Protein AF-A0AAU6CZK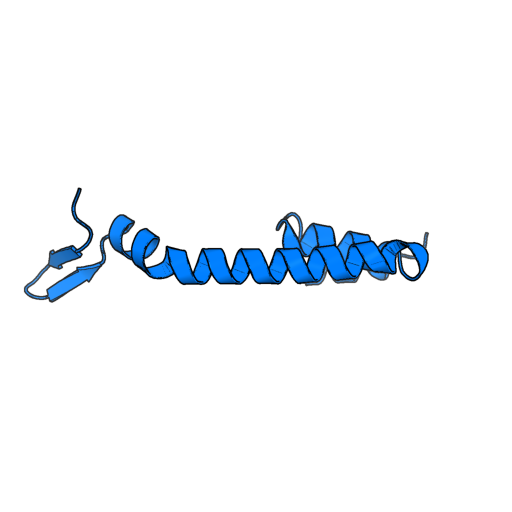1-F1 (afdb_monomer)

Mean predicted aligned error: 6.64 Å

Secondary structure (DSSP, 8-state):
--SEEEETTEEEE-HHHHHHHHHHHHHHHHHHHHHHHHHHHHTTTT-HHHHHHHHHHHTTSS-HHHHHHHHH---

Structure (mmCIF, N/CA/C/O backbone):
data_AF-A0AAU6CZK1-F1
#
_entry.id   AF-A0AAU6CZK1-F1
#
loop_
_atom_site.group_PDB
_atom_site.id
_atom_site.type_symbol
_atom_site.label_atom_id
_atom_site.label_alt_id
_atom_site.label_c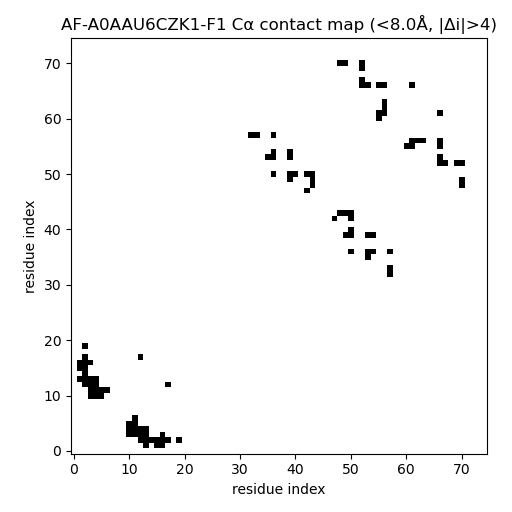omp_id
_atom_site.label_asym_id
_atom_site.label_entity_id
_atom_site.label_seq_id
_atom_site.pdbx_PDB_ins_code
_atom_site.Cartn_x
_atom_site.Cartn_y
_atom_site.Cartn_z
_atom_site.occupancy
_atom_site.B_iso_or_equiv
_atom_site.auth_seq_id
_atom_site.auth_comp_id
_atom_site.auth_asym_id
_atom_site.auth_atom_id
_atom_site.pdbx_PDB_model_num
ATOM 1 N N . MET A 1 1 ? -18.624 10.459 20.914 1.00 76.19 1 MET A N 1
ATOM 2 C CA . MET A 1 1 ? -18.417 9.139 20.274 1.00 76.19 1 MET A CA 1
ATOM 3 C C . MET A 1 1 ? -17.517 8.301 21.168 1.00 76.19 1 MET A C 1
ATOM 5 O O . MET A 1 1 ? -16.691 8.885 21.860 1.00 76.19 1 MET A O 1
ATOM 9 N N . LYS A 1 2 ? -17.699 6.978 21.203 1.00 89.31 2 LYS A N 1
ATOM 10 C CA . LYS A 1 2 ? -16.869 6.053 21.993 1.00 89.31 2 LYS A CA 1
ATOM 11 C C . LYS A 1 2 ? -15.971 5.254 21.046 1.00 89.31 2 LYS A C 1
ATOM 13 O O . LYS A 1 2 ? -16.384 5.004 19.923 1.00 89.31 2 LYS A O 1
ATOM 18 N N . LEU A 1 3 ? -14.763 4.902 21.489 1.00 92.56 3 LEU A N 1
ATOM 19 C CA . LEU A 1 3 ? -13.834 4.041 20.737 1.00 92.56 3 LEU A CA 1
ATOM 20 C C . LEU A 1 3 ? -13.994 2.565 21.117 1.00 92.56 3 LEU A C 1
ATOM 22 O O . LEU A 1 3 ? -13.767 1.678 20.301 1.00 92.56 3 LEU A O 1
ATOM 26 N N . ILE A 1 4 ? -14.414 2.312 22.352 1.00 93.75 4 ILE A N 1
ATOM 27 C CA . ILE A 1 4 ? -14.602 0.983 22.922 1.00 93.75 4 ILE A CA 1
ATOM 28 C C . ILE A 1 4 ? -15.997 0.951 23.547 1.00 93.75 4 ILE A C 1
ATOM 30 O O . ILE A 1 4 ? -16.444 1.948 24.129 1.00 93.75 4 ILE A O 1
ATOM 34 N N . GLU A 1 5 ? -16.674 -0.181 23.429 1.00 95.38 5 GLU A N 1
ATOM 35 C CA . GLU A 1 5 ? -17.950 -0.462 24.075 1.00 95.38 5 GLU A CA 1
ATOM 36 C C . GLU A 1 5 ? -17.875 -1.737 24.914 1.00 95.38 5 GLU A C 1
ATOM 38 O O . GLU A 1 5 ? -16.987 -2.565 24.726 1.00 95.38 5 GLU A O 1
ATOM 43 N N . LEU A 1 6 ? -18.777 -1.856 25.888 1.00 94.88 6 LEU A N 1
ATOM 44 C CA . LEU A 1 6 ? -18.909 -3.052 26.708 1.00 94.88 6 LEU A CA 1
ATOM 45 C C . LEU A 1 6 ? -20.120 -3.834 26.199 1.00 94.88 6 LEU A C 1
ATOM 47 O O . LEU A 1 6 ? -21.252 -3.386 26.382 1.00 94.88 6 LEU A O 1
ATOM 51 N N . THR A 1 7 ? -19.867 -4.990 25.601 1.00 91.50 7 THR A N 1
ATOM 52 C CA . THR A 1 7 ? -20.878 -5.872 25.011 1.00 91.50 7 THR A CA 1
ATOM 53 C C . THR A 1 7 ? -20.754 -7.235 25.679 1.00 91.50 7 THR A C 1
ATOM 55 O O . THR A 1 7 ? -19.674 -7.820 25.692 1.00 91.50 7 THR A O 1
ATOM 58 N N . ASP A 1 8 ? -21.828 -7.702 26.320 1.00 92.75 8 ASP A N 1
ATOM 59 C CA . ASP A 1 8 ? -21.872 -8.973 27.065 1.00 92.75 8 ASP A CA 1
ATOM 60 C C . ASP A 1 8 ? -20.706 -9.162 28.056 1.00 92.75 8 ASP A C 1
ATOM 62 O O . ASP A 1 8 ? -20.102 -10.227 28.173 1.00 92.75 8 ASP A O 1
ATOM 66 N N . GLY A 1 9 ? -20.347 -8.086 28.765 1.00 94.50 9 GLY A N 1
ATOM 67 C CA . GLY A 1 9 ? -19.243 -8.085 29.730 1.00 94.50 9 GLY A CA 1
ATOM 68 C C . GLY A 1 9 ? -17.840 -8.057 29.109 1.00 94.50 9 GLY A C 1
ATOM 69 O O . GLY A 1 9 ? -16.859 -8.051 29.848 1.00 94.50 9 GLY A O 1
ATOM 70 N N . SER A 1 10 ? -17.732 -7.987 27.781 1.00 92.19 10 SER A N 1
ATOM 71 C CA . SER A 1 10 ? -16.467 -7.894 27.045 1.00 92.19 10 SER A CA 1
ATOM 72 C C . SER A 1 10 ? -16.263 -6.502 26.451 1.00 92.19 10 SER A C 1
ATOM 74 O O . SER A 1 10 ? -17.203 -5.879 25.964 1.00 92.19 10 SER A O 1
ATOM 76 N N . LEU A 1 11 ? -15.025 -6.001 26.479 1.00 94.38 11 LEU A N 1
ATOM 77 C CA . LEU A 1 11 ? -14.666 -4.760 25.790 1.00 94.38 11 LEU A CA 1
ATOM 78 C C . LEU A 1 11 ? -14.458 -5.045 24.299 1.00 94.38 11 LEU A C 1
ATOM 80 O O . LEU A 1 11 ? -13.581 -5.827 23.937 1.00 94.38 11 LEU A O 1
ATOM 84 N N . VAL A 1 12 ? -15.240 -4.388 23.447 1.00 94.75 12 VAL A N 1
ATOM 85 C CA . VAL A 1 12 ? -15.184 -4.512 21.986 1.00 94.75 12 VAL A CA 1
ATOM 86 C C . VAL A 1 12 ? -14.786 -3.167 21.378 1.00 94.75 12 VAL A C 1
ATOM 88 O O . VAL A 1 12 ? -15.253 -2.109 21.808 1.00 94.75 12 VAL A O 1
ATOM 91 N N . LEU A 1 13 ? -13.893 -3.190 20.386 1.00 93.31 13 LEU A N 1
ATOM 92 C CA . LEU A 1 13 ? -13.576 -2.011 19.580 1.00 93.31 13 LEU A CA 1
ATOM 93 C C . LEU A 1 13 ? -14.788 -1.658 18.719 1.00 93.31 13 LEU A C 1
ATOM 95 O O . LEU A 1 13 ? -15.246 -2.468 17.922 1.00 93.31 13 LEU A O 1
ATOM 99 N N . THR A 1 14 ? -15.268 -0.428 18.854 1.00 94.50 14 THR A N 1
ATOM 100 C CA . THR A 1 14 ? -16.229 0.135 17.895 1.00 94.50 14 THR A CA 1
ATOM 101 C C . THR A 1 14 ? -15.558 0.314 16.529 1.00 94.50 14 THR A C 1
ATOM 103 O O . THR A 1 14 ? -14.331 0.409 16.466 1.00 94.50 14 THR A O 1
ATOM 106 N N . ASP A 1 15 ? -16.328 0.486 15.452 1.00 93.00 15 ASP A N 1
ATOM 107 C CA . ASP A 1 15 ? -15.775 0.801 14.120 1.00 93.00 15 ASP A CA 1
ATOM 108 C C . ASP A 1 15 ? -14.864 2.039 14.140 1.00 93.00 15 ASP A C 1
ATOM 110 O O . ASP A 1 15 ? -13.797 2.061 13.526 1.00 93.00 15 ASP A O 1
ATOM 114 N N . LEU A 1 16 ? -15.237 3.063 14.918 1.00 89.81 16 LEU A N 1
ATOM 115 C CA . LEU A 1 16 ? -14.401 4.247 15.124 1.00 89.81 16 LEU A CA 1
ATOM 116 C C . LEU A 1 16 ? -13.110 3.902 15.879 1.00 89.81 16 LEU A C 1
ATOM 118 O O . LEU A 1 16 ? -12.040 4.412 15.552 1.00 89.81 16 LEU A O 1
ATOM 122 N N . GLY A 1 17 ? -13.203 3.043 16.891 1.00 91.94 17 GLY A N 1
ATOM 123 C CA . GLY A 1 17 ? -12.050 2.532 17.623 1.00 91.94 17 GLY A CA 1
ATOM 124 C C . GLY A 1 17 ? -11.097 1.7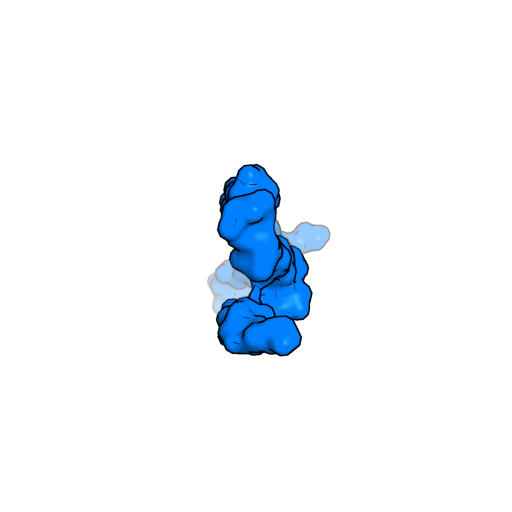56 16.727 1.00 91.94 17 GLY A C 1
ATOM 125 O O . GLY A 1 17 ? -9.895 1.996 16.781 1.00 91.94 17 GLY A O 1
ATOM 126 N N . ALA A 1 18 ? -11.624 0.876 15.875 1.00 91.31 18 ALA A N 1
ATOM 127 C CA . ALA A 1 18 ? -10.844 0.139 14.890 1.00 91.31 18 ALA A CA 1
ATOM 128 C C . ALA A 1 18 ? -10.158 1.099 13.906 1.00 91.31 18 ALA A C 1
ATOM 130 O O . ALA A 1 18 ? -8.957 0.977 13.668 1.00 91.31 18 ALA A O 1
ATOM 131 N N . ALA A 1 19 ? -10.874 2.111 13.409 1.00 90.31 19 ALA A N 1
ATOM 132 C CA . ALA A 1 19 ? -10.305 3.125 12.525 1.00 90.31 19 ALA A CA 1
ATOM 133 C C . ALA A 1 19 ? -9.144 3.891 13.186 1.00 90.31 19 ALA A C 1
ATOM 135 O O . ALA A 1 19 ? -8.103 4.084 12.564 1.00 90.31 19 ALA A O 1
ATOM 136 N N . VAL A 1 20 ? -9.285 4.289 14.457 1.00 89.50 2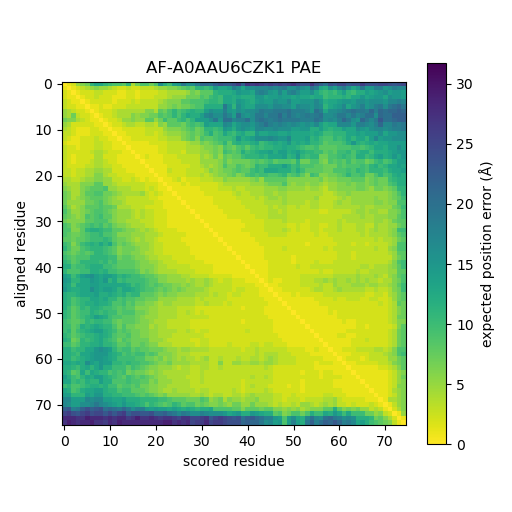0 VAL A N 1
ATOM 137 C CA . VAL A 1 20 ? -8.208 4.948 15.217 1.00 89.50 20 VAL A CA 1
ATOM 138 C C . VAL A 1 20 ? -7.046 3.990 15.483 1.00 89.50 20 VAL A C 1
ATOM 140 O O . VAL A 1 20 ? -5.892 4.385 15.337 1.00 89.50 20 VAL A O 1
ATOM 143 N N . TYR A 1 21 ? -7.335 2.736 15.836 1.00 88.50 21 TYR A N 1
ATOM 144 C CA . TYR A 1 21 ? -6.328 1.714 16.120 1.00 88.50 21 TYR A CA 1
ATOM 145 C C . TYR A 1 21 ? -5.440 1.430 14.903 1.00 88.50 21 TYR A C 1
ATOM 147 O O . TYR A 1 21 ? -4.216 1.400 15.019 1.00 88.50 21 TYR A O 1
ATOM 155 N N . PHE A 1 22 ? -6.038 1.292 13.718 1.00 91.56 22 PHE A N 1
ATOM 156 C CA . PHE A 1 22 ? -5.297 1.019 12.486 1.00 91.56 22 PHE A CA 1
ATOM 157 C C . PHE A 1 22 ? -4.727 2.267 11.811 1.00 91.56 22 PHE A C 1
ATOM 159 O O . PHE A 1 22 ? -3.960 2.134 10.859 1.00 91.56 22 PHE A O 1
ATOM 166 N N . ARG A 1 23 ? -5.045 3.471 12.299 1.00 92.31 23 ARG A N 1
ATOM 167 C CA . ARG A 1 23 ? -4.645 4.728 11.658 1.00 92.31 23 ARG A CA 1
ATOM 168 C C . ARG A 1 23 ? -3.135 4.853 11.484 1.00 92.31 23 ARG A C 1
ATOM 170 O O . ARG A 1 23 ? -2.684 5.083 10.371 1.00 92.31 23 ARG A O 1
ATOM 177 N N . ALA A 1 24 ? -2.361 4.657 12.550 1.00 88.00 24 ALA A N 1
ATOM 178 C CA . ALA A 1 24 ? -0.905 4.805 12.488 1.00 88.00 24 ALA A CA 1
ATOM 179 C C . ALA A 1 24 ? -0.260 3.774 11.543 1.00 88.00 24 ALA A C 1
ATOM 181 O O . ALA A 1 24 ? 0.666 4.091 10.798 1.00 88.00 24 ALA A O 1
ATOM 182 N N . LEU A 1 25 ? -0.779 2.540 11.537 1.00 90.81 25 LEU A N 1
ATOM 183 C CA . LEU A 1 25 ? -0.317 1.490 10.627 1.00 90.81 25 LEU A CA 1
ATOM 184 C C . LEU A 1 25 ? -0.657 1.825 9.170 1.00 90.81 25 LEU A C 1
ATOM 186 O O . LEU A 1 25 ? 0.172 1.625 8.280 1.00 90.81 25 LEU A O 1
ATOM 190 N N . TYR A 1 26 ? -1.862 2.340 8.933 1.00 90.50 26 TYR A N 1
ATOM 191 C CA . TYR A 1 26 ? -2.305 2.783 7.620 1.00 90.50 26 TYR A CA 1
ATOM 192 C C . TYR A 1 26 ? -1.449 3.945 7.109 1.00 90.50 26 TYR A C 1
ATOM 194 O O . TYR A 1 26 ? -0.920 3.859 6.007 1.00 90.50 26 TYR A O 1
ATOM 202 N N . GLU A 1 27 ? -1.244 4.984 7.922 1.00 92.31 27 GLU A N 1
ATOM 203 C CA . GLU A 1 27 ? -0.411 6.145 7.584 1.00 92.31 27 GLU A CA 1
ATOM 204 C C . GLU A 1 27 ? 1.026 5.717 7.243 1.00 92.31 27 GLU A C 1
ATOM 206 O O . GLU A 1 27 ? 1.521 6.045 6.167 1.00 92.31 27 GLU A O 1
ATOM 211 N N . SER A 1 28 ? 1.656 4.878 8.073 1.00 92.19 28 SER A N 1
ATOM 212 C CA . SER A 1 28 ? 3.006 4.362 7.799 1.00 92.19 28 SER A CA 1
ATOM 213 C C . SER A 1 28 ? 3.080 3.520 6.517 1.00 92.19 28 SER A C 1
ATOM 215 O O . SER A 1 28 ? 4.064 3.576 5.775 1.00 92.19 28 SER A O 1
ATOM 217 N N . SER A 1 29 ? 2.035 2.741 6.228 1.00 90.00 29 SER A N 1
ATOM 218 C CA . SER A 1 29 ? 1.961 1.950 4.995 1.00 90.00 29 SER A CA 1
ATOM 219 C C . SER A 1 29 ? 1.814 2.846 3.764 1.00 90.00 29 SER A C 1
ATOM 221 O O . SER A 1 29 ? 2.463 2.596 2.750 1.00 90.00 29 SER A O 1
ATOM 223 N N . GLN A 1 30 ? 1.010 3.908 3.864 1.00 91.69 30 GLN A N 1
ATOM 224 C CA . GLN A 1 30 ? 0.830 4.900 2.804 1.00 91.69 30 GLN A CA 1
ATOM 225 C C . GLN A 1 30 ? 2.122 5.671 2.516 1.00 91.69 30 GLN A C 1
ATOM 227 O O . GLN A 1 30 ? 2.489 5.828 1.353 1.00 91.69 30 GLN A O 1
ATOM 232 N N . GLU A 1 31 ? 2.859 6.084 3.550 1.00 93.69 31 GLU A N 1
ATOM 233 C CA . GLU A 1 31 ? 4.171 6.724 3.388 1.00 93.69 31 GLU A CA 1
ATOM 234 C C . GLU A 1 31 ? 5.134 5.824 2.609 1.00 93.69 31 GLU A C 1
ATOM 236 O O . GLU A 1 31 ? 5.709 6.243 1.602 1.00 93.69 31 GLU A O 1
ATOM 241 N N . ARG A 1 32 ? 5.241 4.553 3.013 1.00 92.69 32 ARG A N 1
ATOM 242 C CA . ARG A 1 32 ? 6.118 3.582 2.351 1.00 92.69 32 ARG A CA 1
ATOM 243 C C . ARG A 1 32 ? 5.709 3.321 0.899 1.00 92.69 32 ARG A C 1
ATOM 245 O O . ARG A 1 32 ? 6.576 3.220 0.034 1.00 92.69 32 ARG A O 1
ATOM 252 N N . LEU A 1 33 ? 4.411 3.222 0.609 1.00 92.06 33 LEU A N 1
ATOM 253 C CA . LEU A 1 33 ? 3.917 3.090 -0.768 1.00 92.06 33 LEU A CA 1
ATOM 254 C C . LEU A 1 33 ? 4.261 4.325 -1.611 1.00 92.06 33 LEU A C 1
ATOM 256 O O . LEU A 1 33 ? 4.687 4.182 -2.758 1.00 92.06 33 LEU A O 1
ATOM 260 N N . GLY A 1 34 ? 4.159 5.523 -1.032 1.00 91.56 34 GLY A N 1
ATOM 261 C CA . GLY A 1 34 ? 4.576 6.769 -1.674 1.00 91.56 34 GLY A CA 1
ATOM 262 C C . GLY A 1 34 ? 6.071 6.801 -2.009 1.00 91.56 34 GLY A C 1
ATOM 263 O O . GLY A 1 34 ? 6.449 7.228 -3.101 1.00 91.56 34 GLY A O 1
ATOM 264 N N . GLU A 1 35 ? 6.932 6.302 -1.119 1.00 95.06 35 GLU A N 1
ATOM 265 C CA . GLU A 1 35 ? 8.373 6.176 -1.383 1.00 95.06 35 GLU A CA 1
ATOM 266 C C . GLU A 1 35 ? 8.670 5.205 -2.535 1.00 95.06 35 GLU A C 1
ATOM 268 O O . GLU A 1 35 ? 9.488 5.511 -3.406 1.00 95.06 35 GLU A O 1
ATOM 273 N N . VAL A 1 36 ? 7.976 4.063 -2.582 1.00 93.00 36 VAL A N 1
ATOM 274 C CA . VAL A 1 36 ? 8.098 3.077 -3.669 1.00 93.00 36 VAL A CA 1
ATOM 275 C C . VAL A 1 36 ? 7.656 3.675 -5.007 1.00 93.00 36 VAL A C 1
ATOM 277 O O . VAL A 1 36 ? 8.356 3.520 -6.011 1.00 93.00 36 VAL A O 1
ATOM 280 N N . ALA A 1 37 ? 6.534 4.400 -5.030 1.00 93.19 37 ALA A N 1
ATOM 281 C CA . ALA A 1 37 ? 6.058 5.082 -6.230 1.00 93.19 37 ALA A CA 1
ATOM 282 C C . ALA A 1 37 ? 7.060 6.139 -6.716 1.00 93.19 37 ALA A C 1
ATOM 284 O O . ALA A 1 37 ? 7.420 6.151 -7.893 1.00 93.19 37 ALA A O 1
ATOM 285 N N . ARG A 1 38 ? 7.602 6.955 -5.803 1.00 93.56 38 ARG A N 1
ATOM 286 C CA . ARG A 1 38 ? 8.623 7.961 -6.128 1.00 93.56 38 ARG A CA 1
ATOM 287 C C . ARG A 1 38 ? 9.909 7.328 -6.663 1.00 93.56 38 ARG A C 1
ATOM 289 O O . ARG A 1 38 ? 10.508 7.846 -7.603 1.00 93.56 38 ARG A O 1
ATOM 296 N N . LEU A 1 39 ? 10.340 6.199 -6.099 1.00 93.88 39 LEU A N 1
ATOM 297 C CA . LEU A 1 39 ? 11.487 5.450 -6.617 1.00 93.88 39 LEU A CA 1
ATOM 298 C C . LEU A 1 39 ? 11.250 4.999 -8.066 1.00 93.88 39 LEU A C 1
ATOM 300 O O . LEU A 1 39 ? 12.155 5.098 -8.896 1.00 93.88 39 LEU A O 1
ATOM 304 N N . ALA A 1 40 ? 10.043 4.522 -8.373 1.00 93.50 40 ALA A N 1
ATOM 305 C CA . ALA A 1 40 ? 9.681 4.108 -9.721 1.00 93.50 40 ALA A CA 1
ATOM 306 C C . ALA A 1 40 ? 9.652 5.297 -10.699 1.00 93.50 40 ALA A C 1
ATOM 308 O O . ALA A 1 40 ? 10.167 5.174 -11.809 1.00 93.50 40 ALA A O 1
ATOM 309 N N . GLU A 1 41 ? 9.149 6.460 -10.274 1.00 91.56 41 GLU A N 1
ATOM 310 C CA . GLU A 1 41 ? 9.173 7.705 -11.060 1.00 91.56 41 GLU A CA 1
ATOM 311 C C . GLU A 1 41 ? 10.597 8.167 -11.389 1.00 91.56 41 GLU A C 1
ATOM 313 O O . GLU A 1 41 ? 10.894 8.494 -12.536 1.00 91.56 41 GLU A O 1
ATOM 318 N N . ILE A 1 42 ? 11.526 8.112 -10.427 1.00 95.75 42 ILE A N 1
ATOM 319 C CA . ILE A 1 42 ? 12.948 8.433 -10.664 1.00 95.75 42 ILE A CA 1
ATOM 320 C C . ILE A 1 42 ? 13.550 7.537 -11.762 1.00 95.75 42 ILE A C 1
ATOM 322 O O . ILE A 1 42 ? 14.492 7.927 -12.455 1.00 95.75 42 ILE A O 1
ATOM 326 N N . ARG A 1 43 ? 13.018 6.323 -11.927 1.00 93.62 43 ARG A N 1
ATOM 327 C CA . ARG A 1 43 ? 13.444 5.347 -12.937 1.00 93.62 43 ARG A CA 1
ATOM 328 C C . ARG A 1 43 ? 12.550 5.319 -14.178 1.00 93.62 43 ARG A C 1
ATOM 330 O O . ARG A 1 43 ? 12.759 4.456 -15.030 1.00 93.62 43 ARG A O 1
ATOM 337 N N . GLU A 1 44 ? 11.612 6.254 -14.330 1.00 92.31 44 GLU A N 1
ATOM 338 C CA . GLU A 1 44 ? 10.629 6.247 -15.420 1.00 92.31 44 GLU A CA 1
ATOM 339 C C . GLU A 1 44 ? 11.288 6.234 -16.803 1.00 92.31 44 GLU A C 1
ATOM 341 O O . GLU A 1 44 ? 10.841 5.506 -17.680 1.00 92.31 44 GLU A O 1
ATOM 346 N N . THR A 1 45 ? 12.406 6.939 -16.988 1.00 92.44 45 THR A N 1
ATOM 347 C CA . THR A 1 45 ? 13.149 6.939 -18.260 1.00 92.44 45 THR A CA 1
ATOM 348 C C . THR A 1 45 ? 13.720 5.570 -18.633 1.00 92.44 45 THR A C 1
ATOM 350 O O . THR A 1 45 ? 13.816 5.252 -19.815 1.00 92.44 45 THR A O 1
ATOM 353 N N . ALA A 1 46 ? 14.084 4.752 -17.643 1.00 92.69 46 ALA A N 1
ATOM 354 C CA . ALA A 1 46 ? 14.636 3.416 -17.853 1.00 92.69 46 ALA A CA 1
ATOM 355 C C . ALA A 1 46 ? 13.542 2.348 -17.996 1.00 92.69 46 ALA A C 1
ATOM 357 O O . ALA A 1 46 ? 13.735 1.365 -18.707 1.00 92.69 46 ALA A O 1
ATOM 358 N N .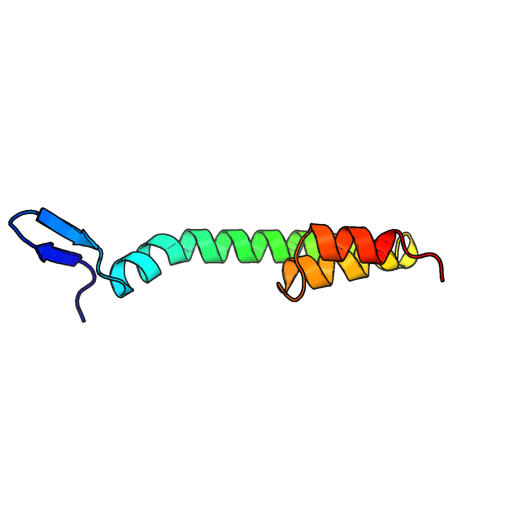 ALA A 1 47 ? 12.400 2.528 -17.324 1.00 90.25 47 ALA A N 1
ATOM 359 C CA . ALA A 1 47 ? 11.294 1.575 -17.354 1.00 90.25 47 ALA A CA 1
ATOM 360 C C . ALA A 1 47 ? 9.919 2.276 -17.253 1.00 90.25 47 ALA A C 1
ATOM 362 O O . ALA A 1 47 ? 9.261 2.203 -16.209 1.00 90.25 47 ALA A O 1
ATOM 363 N N . PRO A 1 48 ? 9.426 2.909 -18.338 1.00 90.62 48 PRO A N 1
ATOM 364 C CA . PRO A 1 48 ? 8.204 3.722 -18.294 1.00 90.62 48 PRO A CA 1
ATOM 365 C C . PRO A 1 48 ? 6.947 2.928 -17.914 1.00 90.62 48 PRO A C 1
ATOM 367 O O . PRO A 1 48 ? 6.099 3.389 -17.149 1.00 90.62 48 PRO A O 1
ATOM 370 N N . ARG A 1 49 ? 6.828 1.697 -18.429 1.00 90.56 49 ARG A N 1
ATOM 371 C CA . ARG A 1 49 ? 5.691 0.805 -18.144 1.00 90.56 49 ARG A CA 1
ATOM 372 C C . ARG A 1 49 ? 5.673 0.358 -16.689 1.00 90.56 49 ARG A C 1
ATOM 374 O O . ARG A 1 49 ? 4.620 0.390 -16.062 1.00 90.56 49 ARG A O 1
ATOM 381 N N . PHE A 1 50 ? 6.843 0.020 -16.151 1.00 92.25 50 PHE A N 1
ATOM 382 C CA . PHE A 1 50 ? 6.999 -0.328 -14.745 1.00 92.25 50 PHE A CA 1
ATOM 383 C C . PHE A 1 50 ? 6.627 0.853 -13.845 1.00 92.25 50 PHE A C 1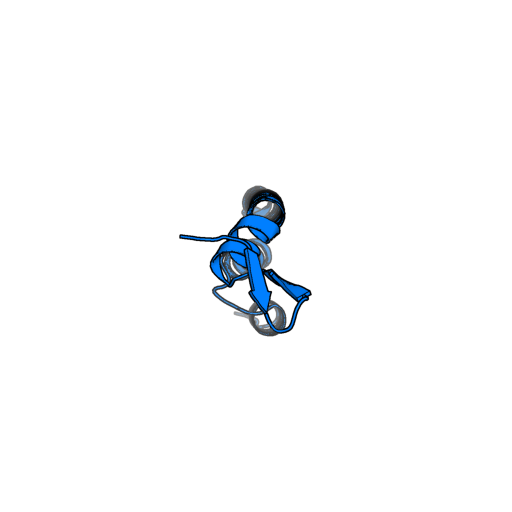
ATOM 385 O O . PHE A 1 50 ? 5.811 0.697 -12.943 1.00 92.25 50 PHE A O 1
ATOM 392 N N . ALA A 1 51 ? 7.136 2.054 -14.138 1.00 93.50 51 ALA A N 1
ATOM 393 C CA . ALA A 1 51 ? 6.788 3.258 -13.388 1.00 93.50 51 ALA A CA 1
ATOM 394 C C . ALA A 1 51 ? 5.273 3.527 -13.393 1.00 93.50 51 ALA A C 1
ATOM 396 O O . ALA A 1 51 ? 4.680 3.790 -12.347 1.00 93.50 51 ALA A O 1
ATOM 397 N N . ARG A 1 52 ? 4.610 3.375 -14.547 1.00 91.44 52 ARG A N 1
ATOM 398 C CA . ARG A 1 52 ? 3.147 3.486 -14.645 1.00 91.44 52 ARG A CA 1
ATOM 399 C C . ARG A 1 52 ? 2.415 2.408 -13.839 1.00 91.44 52 ARG A C 1
ATOM 401 O O . ARG A 1 52 ? 1.444 2.740 -13.165 1.00 91.44 52 ARG A O 1
ATOM 408 N N . ALA A 1 53 ? 2.848 1.151 -13.913 1.00 93.88 53 ALA A N 1
ATOM 409 C CA . ALA A 1 53 ? 2.236 0.046 -13.179 1.00 93.88 53 ALA A CA 1
ATOM 410 C C . ALA A 1 53 ? 2.353 0.244 -11.660 1.00 93.88 53 ALA A C 1
ATOM 412 O O . ALA A 1 53 ? 1.363 0.098 -10.949 1.00 93.88 53 ALA A O 1
ATOM 413 N N . VAL A 1 54 ? 3.524 0.668 -11.171 1.00 94.38 54 VAL A N 1
ATOM 414 C CA . VAL A 1 54 ? 3.738 0.966 -9.747 1.00 94.38 54 VAL A CA 1
ATOM 415 C C . VAL A 1 54 ? 2.857 2.124 -9.280 1.00 94.38 54 VAL A C 1
ATOM 417 O O . VAL A 1 54 ? 2.244 2.004 -8.223 1.00 94.38 54 VAL A O 1
ATOM 420 N N . ARG A 1 55 ? 2.726 3.208 -10.063 1.00 91.81 55 ARG A N 1
ATOM 421 C CA . ARG A 1 55 ? 1.816 4.321 -9.724 1.00 91.81 55 ARG A CA 1
ATOM 422 C C . ARG A 1 55 ? 0.372 3.843 -9.551 1.00 91.81 55 ARG A C 1
ATOM 424 O O . ARG A 1 55 ? -0.233 4.126 -8.524 1.00 91.81 55 ARG A O 1
ATOM 431 N N . ARG A 1 56 ? -0.132 3.057 -10.510 1.00 92.62 56 ARG A N 1
ATOM 432 C CA . ARG A 1 56 ? -1.503 2.516 -10.481 1.00 92.62 56 ARG A CA 1
ATOM 433 C C . ARG A 1 56 ? -1.747 1.500 -9.359 1.00 92.62 56 ARG A C 1
ATOM 435 O O . ARG A 1 56 ? -2.873 1.300 -8.917 1.00 92.62 56 ARG A O 1
ATOM 442 N N . LEU A 1 57 ? -0.698 0.804 -8.928 1.00 93.50 57 LEU A N 1
ATOM 443 C CA . LEU A 1 57 ? -0.783 -0.104 -7.789 1.00 93.50 57 LEU A CA 1
ATOM 444 C C . LEU A 1 57 ? -0.790 0.678 -6.467 1.00 93.50 57 LEU A C 1
ATOM 446 O O . LEU A 1 57 ? -1.553 0.350 -5.565 1.00 93.50 57 LEU A O 1
ATOM 450 N N . ALA A 1 58 ? 0.042 1.717 -6.358 1.00 92.00 58 ALA A N 1
ATOM 451 C CA . ALA A 1 58 ? 0.159 2.539 -5.157 1.00 92.00 58 ALA A CA 1
ATOM 452 C C . ALA A 1 58 ? -1.085 3.408 -4.902 1.00 92.00 58 ALA A C 1
ATOM 454 O O . ALA A 1 58 ? -1.463 3.591 -3.748 1.00 92.00 58 ALA A O 1
ATOM 455 N N . ASP A 1 59 ? -1.739 3.910 -5.955 1.00 89.56 59 ASP A N 1
ATOM 456 C CA . ASP A 1 59 ? -2.989 4.680 -5.848 1.00 89.56 59 ASP A CA 1
ATOM 457 C C . ASP A 1 59 ? -4.250 3.801 -5.708 1.00 89.56 59 ASP A C 1
ATOM 459 O O . ASP A 1 59 ? -5.345 4.318 -5.478 1.00 89.56 59 ASP A O 1
ATOM 463 N N . GLY A 1 60 ? -4.103 2.476 -5.822 1.00 90.50 60 GLY A N 1
ATOM 464 C CA . GLY A 1 60 ? -5.200 1.513 -5.732 1.00 90.50 60 GLY A CA 1
ATOM 465 C C . GLY A 1 60 ? -6.124 1.472 -6.955 1.00 90.50 60 GLY A C 1
ATOM 466 O O . GLY A 1 60 ? -7.188 0.859 -6.882 1.00 90.50 60 GLY A O 1
ATOM 467 N N . SER A 1 61 ? -5.750 2.090 -8.079 1.00 92.62 61 SER A N 1
ATOM 468 C CA . SER A 1 61 ? -6.530 2.077 -9.327 1.00 92.62 61 SER A CA 1
ATOM 469 C C . SER A 1 61 ? -6.485 0.741 -10.073 1.00 92.62 61 SER A C 1
ATOM 471 O O . SER A 1 61 ? -7.279 0.527 -10.993 1.00 92.62 61 SER A O 1
ATOM 473 N N . CYS A 1 62 ? -5.566 -0.158 -9.711 1.00 92.75 62 CYS A N 1
ATOM 474 C CA . CYS A 1 62 ? -5.591 -1.551 -10.142 1.00 92.75 62 CYS A CA 1
ATOM 475 C C . CYS A 1 62 ? -4.985 -2.502 -9.108 1.00 92.75 62 CYS A C 1
ATOM 477 O O . CYS A 1 62 ? -4.123 -2.135 -8.309 1.00 92.75 62 CYS A O 1
ATOM 479 N N . SER A 1 63 ? -5.397 -3.761 -9.184 1.00 94.25 63 SER A N 1
ATOM 480 C CA . SER A 1 63 ? -4.791 -4.875 -8.465 1.00 94.25 63 SER A CA 1
ATOM 481 C C . SER A 1 63 ? -3.429 -5.270 -9.053 1.00 94.25 63 SER A C 1
ATOM 483 O O . SER A 1 63 ? -3.102 -4.957 -10.199 1.00 94.25 63 SER A O 1
ATOM 485 N N . LEU A 1 64 ? -2.627 -6.013 -8.281 1.00 92.06 64 LEU A N 1
ATOM 486 C CA . LEU A 1 64 ? -1.340 -6.532 -8.755 1.00 92.06 64 LEU A CA 1
ATOM 487 C C . LEU A 1 64 ? -1.474 -7.394 -10.032 1.00 92.06 64 LEU A C 1
ATOM 489 O O . L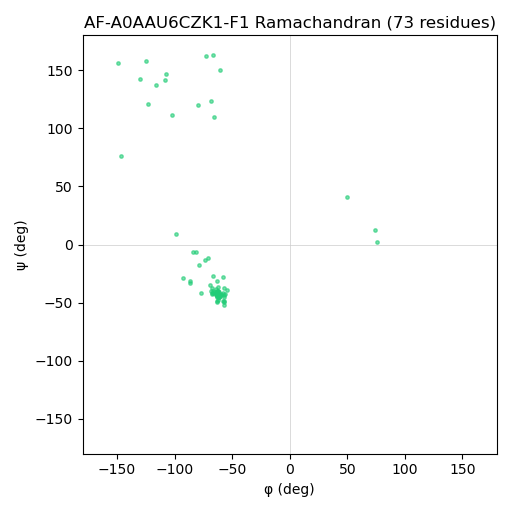EU A 1 64 ? -0.702 -7.157 -10.959 1.00 92.06 64 LEU A O 1
ATOM 493 N N . PRO A 1 65 ? -2.438 -8.334 -10.152 1.00 94.81 65 PRO A N 1
ATOM 494 C CA . PRO A 1 65 ? -2.639 -9.081 -11.396 1.00 94.81 65 PRO A CA 1
ATOM 495 C C . PRO A 1 65 ? -2.937 -8.192 -12.612 1.00 94.81 65 PRO A C 1
ATOM 497 O O . PRO A 1 65 ? -2.375 -8.414 -13.680 1.00 94.81 65 PRO A O 1
ATOM 500 N N . GLU A 1 66 ? -3.773 -7.162 -12.454 1.00 92.75 66 GLU A N 1
ATOM 501 C CA . GLU A 1 66 ? -4.095 -6.214 -13.533 1.00 92.75 66 GLU A CA 1
ATOM 502 C C . GLU A 1 66 ? -2.888 -5.352 -13.925 1.00 92.75 66 GLU A C 1
ATOM 504 O O . GLU A 1 66 ? -2.683 -5.067 -15.106 1.00 92.75 66 GLU A O 1
ATOM 509 N N . ALA A 1 67 ? -2.074 -4.946 -12.945 1.00 92.62 67 ALA A N 1
ATOM 510 C CA . ALA A 1 67 ? -0.838 -4.216 -13.192 1.00 92.62 67 ALA A CA 1
ATOM 511 C C . ALA A 1 67 ? 0.154 -5.064 -14.001 1.00 92.62 67 ALA A C 1
ATOM 513 O O . ALA A 1 67 ? 0.721 -4.561 -14.967 1.00 92.62 67 ALA A O 1
ATOM 514 N N . LEU A 1 68 ? 0.329 -6.340 -13.634 1.00 92.25 68 LEU A N 1
ATOM 515 C CA . LEU A 1 68 ? 1.211 -7.280 -14.332 1.00 92.25 68 LEU A CA 1
ATOM 516 C C . LEU A 1 68 ? 0.742 -7.534 -15.769 1.00 92.25 68 LEU A C 1
ATOM 518 O O . LEU A 1 68 ? 1.528 -7.366 -16.697 1.00 92.25 68 LEU A O 1
ATOM 522 N N . ALA A 1 69 ? -0.548 -7.827 -15.961 1.00 90.94 69 ALA A N 1
ATOM 523 C CA . ALA A 1 69 ? -1.119 -8.043 -17.289 1.00 90.94 69 ALA A CA 1
ATOM 524 C C . ALA A 1 69 ? -0.886 -6.839 -18.222 1.00 90.94 69 ALA A C 1
ATOM 526 O O . ALA A 1 69 ? -0.464 -7.006 -19.363 1.00 90.94 69 ALA A O 1
ATOM 527 N N . GLY A 1 70 ? -1.068 -5.613 -17.717 1.00 85.25 70 GLY A N 1
ATOM 528 C CA . GLY A 1 70 ? -0.833 -4.392 -18.493 1.00 85.25 70 GLY A CA 1
ATOM 529 C C . GLY A 1 70 ? 0.642 -4.074 -18.788 1.00 85.25 70 GLY A C 1
ATOM 530 O O . GLY A 1 70 ? 0.917 -3.171 -19.579 1.00 85.25 70 GLY A O 1
ATOM 531 N N . MET A 1 71 ? 1.602 -4.761 -18.155 1.00 86.88 71 MET A N 1
ATOM 532 C CA . MET A 1 71 ? 3.024 -4.650 -18.510 1.00 86.88 71 MET A CA 1
ATOM 533 C C . MET A 1 71 ? 3.418 -5.607 -19.639 1.00 86.88 71 MET A C 1
ATOM 535 O O . MET A 1 71 ? 4.289 -5.253 -20.440 1.00 86.88 71 MET A O 1
ATOM 539 N N . ASP A 1 72 ? 2.776 -6.776 -19.692 1.00 81.69 72 ASP A N 1
ATOM 540 C CA . ASP A 1 72 ? 3.055 -7.852 -20.649 1.00 81.69 72 ASP A CA 1
ATOM 541 C C . ASP A 1 72 ? 2.438 -7.596 -22.034 1.00 81.69 72 ASP A C 1
ATOM 543 O O . ASP A 1 72 ? 2.878 -8.172 -23.031 1.00 81.69 72 ASP A O 1
ATOM 547 N N . GLU A 1 73 ? 1.464 -6.688 -22.135 1.00 72.62 73 GLU A N 1
ATOM 548 C CA . GLU A 1 73 ? 0.933 -6.237 -23.422 1.00 72.62 73 GLU A CA 1
ATOM 549 C C . GLU A 1 73 ? 2.014 -5.470 -24.219 1.00 72.62 73 GLU A C 1
ATOM 551 O O . GLU A 1 73 ? 2.446 -4.363 -23.871 1.00 72.62 73 GLU A O 1
ATOM 556 N N . ALA A 1 74 ? 2.504 -6.075 -25.307 1.00 56.22 74 ALA A N 1
ATOM 557 C CA . ALA A 1 74 ? 3.306 -5.400 -26.332 1.00 56.22 74 ALA A CA 1
ATOM 558 C C . ALA A 1 74 ? 2.485 -4.255 -26.978 1.00 56.22 74 ALA A C 1
ATOM 560 O O . ALA A 1 74 ? 1.258 -4.326 -26.956 1.00 56.22 74 ALA A O 1
ATOM 561 N N . PRO A 1 75 ? 3.129 -3.171 -27.463 1.00 60.66 75 PRO A N 1
ATOM 562 C CA . PRO A 1 75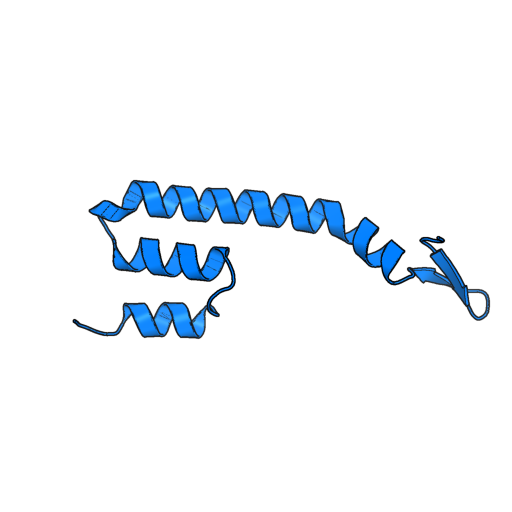 ? 2.410 -2.022 -28.023 1.00 60.66 75 PRO A CA 1
ATOM 563 C C . PRO A 1 75 ? 1.567 -2.377 -29.255 1.00 60.66 75 PRO A C 1
ATOM 565 O O . PRO A 1 75 ? 1.955 -3.316 -29.986 1.00 60.66 75 PRO A O 1
#

Radius of gyration: 19.04 Å; Cα contacts (8 Å, |Δi|>4): 55; chains: 1; bounding box: 36×18×58 Å

Sequence (75 aa):
MKLIELTDGSLVLTDLGAAVYFRALYESSQERLGEVARLAEIRETAAPRFARAVRRLADGSCSLPEALAGMDEAP

Solvent-accessible surface area (backbone atoms only — not comparable to full-atom values): 4291 Å² total; per-residue (Å²): 139,68,43,63,45,79,54,96,92,37,84,41,72,32,75,62,23,47,52,59,68,45,39,65,61,50,51,55,51,52,52,53,40,51,52,53,32,50,53,32,55,78,39,25,91,82,38,52,61,57,22,52,34,42,43,35,45,62,74,62,79,39,53,71,71,58,35,51,56,66,59,72,57,7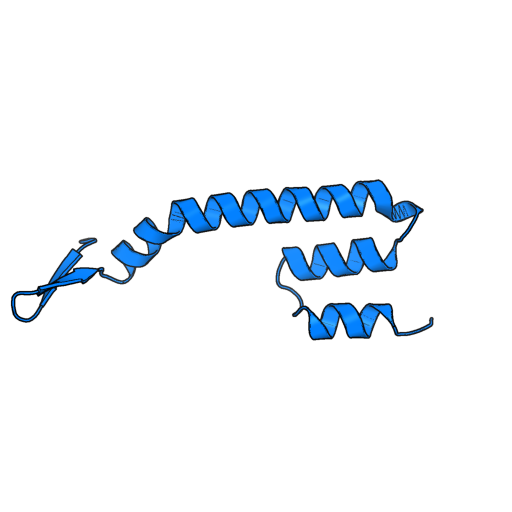4,135

pLDDT: mean 90.66, std 6.46, range [56.22, 95.75]

Foldseek 3Di:
DDQWDQDPNDIDGDPVVVCVVCVVVVVVVLVVLVVVLVVLVVCCVVPVLSSVLSVCVSVVVDDPVVSVVSSPDDD